Protein AF-A0A2D0I984-F1 (afdb_monomer)

pLDDT: mean 96.08, std 3.26, range [72.06, 98.62]

Secondary structure (DSSP, 8-state):
-EEEEEES-S-TTT--B--GGG-SEEEEEEEETTEEEEEEEESSGGG--SPPSEEEESSTTS--HHHHHTT-EEEE-SS--SHHHHHHHHHHT-SEEP--

Radius of gyration: 12.08 Å; Cα contacts (8 Å, |Δi|>4): 202; chains: 1; bounding box: 31×28×32 Å

Solvent-accessible surface area (backbone atoms only — not comparable to full-atom values): 5646 Å² total; per-residue (Å²): 89,32,37,34,36,26,14,61,42,81,48,79,86,78,26,36,58,33,48,74,94,62,38,55,17,34,34,40,40,33,37,54,100,91,38,81,77,48,76,49,71,33,75,46,76,85,75,60,82,70,86,52,54,28,40,51,32,55,49,75,83,58,92,52,62,70,43,53,77,69,70,27,43,54,33,28,33,82,80,48,36,39,57,66,47,44,52,50,30,54,76,71,64,68,47,36,74,65,70,132

Structure (mmCIF, N/CA/C/O backbone):
data_AF-A0A2D0I984-F1
#
_entry.id   AF-A0A2D0I984-F1
#
loop_
_atom_site.group_PDB
_atom_site.id
_atom_site.type_symbol
_atom_site.label_atom_id
_atom_site.label_alt_id
_atom_site.label_comp_id
_atom_site.label_asym_id
_atom_site.label_entity_id
_atom_site.label_seq_id
_atom_site.pdbx_PDB_ins_code
_atom_site.Cartn_x
_atom_site.Cartn_y
_atom_site.Cartn_z
_atom_site.occupancy
_atom_site.B_iso_or_equiv
_atom_site.auth_seq_id
_atom_site.auth_comp_id
_atom_site.auth_asym_id
_atom_site.auth_atom_id
_atom_site.pdbx_PDB_model_num
ATOM 1 N N . MET A 1 1 ? -12.304 -3.756 1.622 1.00 93.69 1 MET A N 1
ATOM 2 C CA . MET A 1 1 ? -11.270 -3.489 0.605 1.00 93.69 1 MET A CA 1
ATOM 3 C C . MET A 1 1 ? -9.934 -3.487 1.304 1.00 93.69 1 MET A C 1
ATOM 5 O O . MET A 1 1 ? -9.822 -2.833 2.331 1.00 93.69 1 MET A O 1
ATOM 9 N N . LEU A 1 2 ? -8.964 -4.222 0.781 1.00 97.75 2 LEU A N 1
ATOM 10 C CA . LEU A 1 2 ? -7.651 -4.410 1.378 1.00 97.75 2 LEU A CA 1
ATOM 11 C C . LEU A 1 2 ? -6.586 -3.710 0.529 1.00 97.7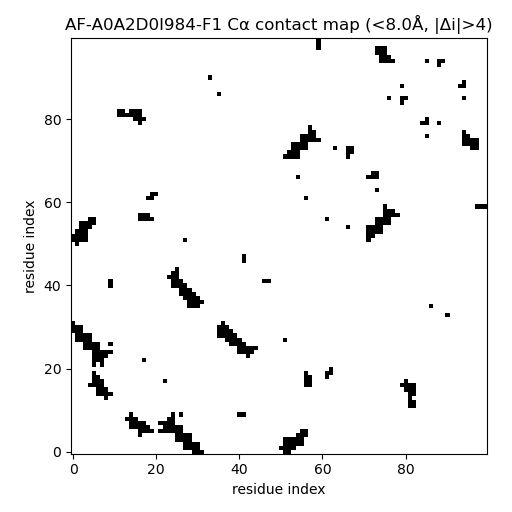5 2 LEU A C 1
ATOM 13 O O . LEU A 1 2 ? -6.312 -4.123 -0.600 1.00 97.75 2 LEU A O 1
ATOM 17 N N . LEU A 1 3 ? -6.007 -2.641 1.072 1.00 98.38 3 LEU A N 1
ATOM 18 C CA . LEU A 1 3 ? -4.901 -1.913 0.452 1.00 98.38 3 LEU A CA 1
ATOM 19 C C . LEU A 1 3 ? -3.566 -2.516 0.882 1.00 98.38 3 LEU A C 1
ATOM 21 O O . LEU A 1 3 ? -3.419 -2.924 2.030 1.00 98.38 3 LEU A O 1
ATOM 25 N N . LEU A 1 4 ? -2.587 -2.496 -0.016 1.00 98.62 4 LEU A N 1
ATOM 26 C CA . LEU A 1 4 ? -1.203 -2.877 0.233 1.00 98.62 4 LEU A CA 1
ATOM 27 C C . LEU A 1 4 ? -0.288 -1.658 0.086 1.00 98.62 4 LEU A C 1
ATOM 29 O O . LEU A 1 4 ? -0.289 -1.007 -0.961 1.00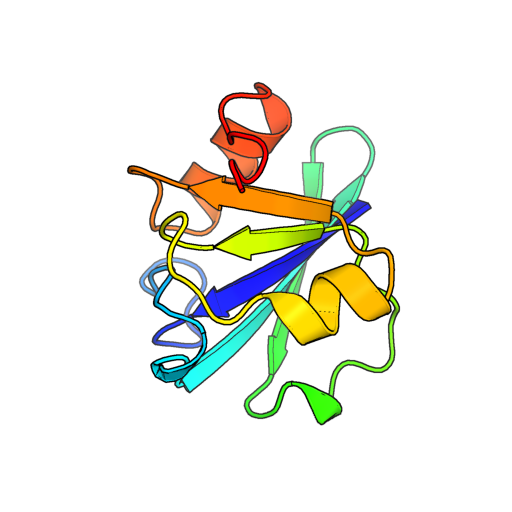 98.62 4 LEU A O 1
ATOM 33 N N . LEU A 1 5 ? 0.520 -1.387 1.109 1.00 98.56 5 LEU A N 1
ATOM 34 C CA . LEU A 1 5 ? 1.417 -0.235 1.170 1.00 98.56 5 LEU A CA 1
ATOM 35 C C . LEU A 1 5 ? 2.873 -0.687 1.393 1.00 98.56 5 LEU A C 1
ATOM 37 O O . LEU A 1 5 ? 3.144 -1.356 2.393 1.00 98.56 5 LEU A O 1
ATOM 41 N N . PRO A 1 6 ? 3.824 -0.336 0.513 1.00 98.31 6 PRO A N 1
ATOM 42 C CA . PRO A 1 6 ? 5.252 -0.388 0.823 1.00 98.31 6 PRO A CA 1
ATOM 43 C C . PRO A 1 6 ? 5.631 0.732 1.807 1.00 98.31 6 PRO A C 1
ATOM 45 O O . PRO A 1 6 ? 5.510 1.910 1.480 1.00 98.31 6 PRO A O 1
ATOM 48 N N . MET A 1 7 ? 6.117 0.376 2.996 1.00 98.50 7 MET A N 1
ATOM 49 C CA . MET A 1 7 ? 6.399 1.313 4.093 1.00 98.50 7 MET A CA 1
ATOM 50 C C . MET A 1 7 ? 7.884 1.320 4.476 1.00 98.50 7 MET A C 1
ATOM 52 O O . MET A 1 7 ? 8.594 0.317 4.329 1.00 98.50 7 MET A O 1
ATOM 56 N N . ASP A 1 8 ? 8.367 2.447 4.994 1.00 98.25 8 ASP A N 1
ATOM 57 C CA . ASP A 1 8 ? 9.723 2.564 5.544 1.00 98.25 8 ASP A CA 1
ATOM 58 C C . ASP A 1 8 ? 9.857 2.063 6.999 1.00 98.25 8 ASP A C 1
ATOM 60 O O . ASP A 1 8 ? 10.978 1.807 7.450 1.00 98.25 8 ASP A O 1
ATOM 64 N N . GLY A 1 9 ? 8.732 1.831 7.686 1.00 98.06 9 GLY A N 1
ATOM 65 C CA . GLY A 1 9 ? 8.627 1.363 9.071 1.00 98.06 9 GLY A CA 1
ATOM 66 C C . GLY A 1 9 ? 7.303 0.641 9.376 1.00 98.06 9 GLY A C 1
ATOM 67 O O . GLY A 1 9 ? 6.475 0.435 8.487 1.00 98.06 9 GLY A O 1
ATOM 68 N N . ASP A 1 10 ? 7.120 0.241 10.639 1.00 97.69 10 ASP A N 1
ATOM 69 C CA . ASP A 1 10 ? 5.937 -0.459 11.169 1.00 97.69 10 ASP A CA 1
ATOM 70 C C . ASP A 1 10 ? 5.138 0.345 12.214 1.00 97.69 10 ASP A C 1
ATOM 72 O O . ASP A 1 10 ? 4.204 -0.164 12.835 1.00 97.69 10 ASP A O 1
ATOM 76 N N . ASP A 1 11 ? 5.479 1.618 12.402 1.00 96.38 11 ASP A N 1
ATOM 77 C CA . ASP A 1 11 ? 4.717 2.538 13.241 1.00 96.38 11 ASP A CA 1
ATOM 78 C C . ASP A 1 11 ? 3.585 3.179 12.427 1.00 96.38 11 ASP A C 1
ATOM 80 O O . ASP A 1 11 ? 3.832 3.839 11.418 1.00 96.38 11 ASP A O 1
ATOM 84 N N . THR A 1 12 ? 2.339 3.004 12.864 1.00 93.94 12 THR A N 1
ATOM 85 C CA . THR A 1 12 ? 1.155 3.524 12.159 1.00 93.94 12 THR A CA 1
ATOM 86 C C . THR A 1 12 ? 1.107 5.052 12.068 1.00 93.94 12 THR A C 1
ATOM 88 O O . THR A 1 12 ? 0.508 5.573 11.133 1.00 93.94 12 THR A O 1
ATOM 91 N N . GLN A 1 13 ? 1.702 5.770 13.023 1.00 91.88 13 GLN A N 1
ATOM 92 C CA . GLN A 1 13 ? 1.658 7.235 13.086 1.00 91.88 13 GLN A CA 1
ATOM 93 C C . GLN A 1 13 ? 2.851 7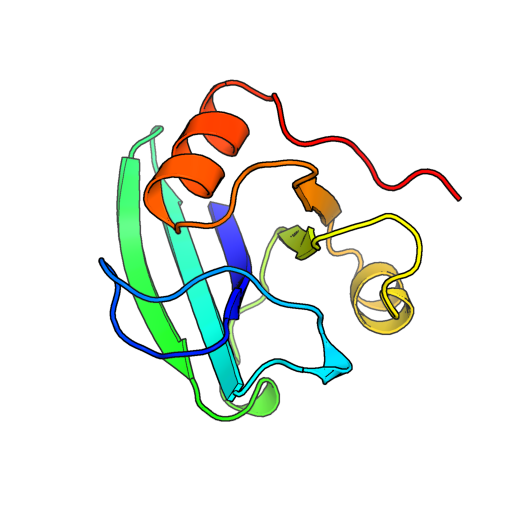.886 12.385 1.00 91.88 13 GLN A C 1
ATOM 95 O O . GLN A 1 13 ? 2.703 8.961 11.810 1.00 91.88 13 GLN A O 1
ATOM 100 N N . GLU A 1 14 ? 4.022 7.251 12.442 1.00 93.38 14 GLU A N 1
ATOM 101 C CA . GLU A 1 14 ? 5.276 7.868 11.992 1.00 93.38 14 GLU A CA 1
ATOM 102 C C . GLU A 1 14 ? 5.800 7.311 10.660 1.00 93.38 14 GLU A C 1
ATOM 104 O O . GLU A 1 14 ? 6.581 7.989 9.995 1.00 93.38 14 GLU A O 1
ATOM 109 N N . SER A 1 15 ? 5.407 6.096 10.259 1.00 97.12 15 SER A N 1
ATOM 110 C CA . SER A 1 15 ? 5.946 5.484 9.035 1.00 97.12 15 SER A CA 1
ATOM 111 C C . SER A 1 15 ? 5.333 6.093 7.778 1.00 97.12 15 SER A C 1
ATOM 113 O O . SER A 1 15 ? 4.129 6.358 7.705 1.00 97.12 15 SER A O 1
ATOM 115 N N . GLU A 1 16 ? 6.159 6.242 6.750 1.00 98.38 16 GLU A N 1
ATOM 116 C CA . GLU A 1 16 ? 5.781 6.806 5.461 1.00 98.38 16 GLU A CA 1
ATOM 117 C C . GLU A 1 16 ? 5.777 5.735 4.358 1.00 98.38 16 GLU A C 1
ATOM 119 O O . GLU A 1 16 ? 6.554 4.774 4.348 1.00 98.38 16 GLU A O 1
ATOM 124 N N . LEU A 1 17 ? 4.905 5.944 3.375 1.00 98.44 17 LEU A N 1
ATOM 125 C CA . LEU A 1 17 ? 4.917 5.247 2.099 1.00 98.44 17 LEU A CA 1
ATOM 126 C C . LEU A 1 17 ? 6.249 5.485 1.392 1.00 98.44 17 LEU A C 1
ATOM 128 O O . LEU A 1 17 ? 6.698 6.620 1.215 1.00 98.44 17 LEU A O 1
ATOM 132 N N . THR A 1 18 ? 6.848 4.403 0.920 1.00 98.19 18 THR A N 1
ATOM 133 C CA . THR A 1 18 ? 8.119 4.419 0.200 1.00 98.19 18 THR A CA 1
ATOM 134 C C . THR A 1 18 ? 8.013 3.641 -1.108 1.00 98.19 18 THR A C 1
ATOM 136 O O . THR A 1 18 ? 6.974 3.080 -1.446 1.00 98.19 18 THR A O 1
ATOM 139 N N . GLY A 1 19 ? 9.079 3.640 -1.904 1.00 97.81 19 GLY A N 1
ATOM 140 C CA . GLY A 1 19 ? 9.122 2.848 -3.133 1.00 97.81 19 GLY A CA 1
ATOM 141 C C . GLY A 1 19 ? 9.165 1.347 -2.846 1.00 97.81 19 GLY A C 1
ATOM 142 O O . GLY A 1 19 ? 9.706 0.918 -1.829 1.00 97.81 19 GLY A O 1
ATOM 143 N N . ILE A 1 20 ? 8.671 0.529 -3.775 1.00 97.56 20 ILE A N 1
ATOM 144 C CA . ILE A 1 20 ? 8.553 -0.933 -3.619 1.00 97.56 20 ILE A CA 1
ATOM 145 C C . ILE A 1 20 ? 9.906 -1.581 -3.304 1.00 97.56 20 ILE A C 1
ATOM 147 O O . ILE A 1 20 ? 10.002 -2.467 -2.460 1.00 97.56 20 ILE A O 1
ATOM 151 N N . LEU A 1 21 ? 10.970 -1.120 -3.967 1.00 96.94 21 LEU A N 1
ATOM 152 C CA . LEU A 1 21 ? 12.329 -1.640 -3.768 1.00 96.94 21 LEU A CA 1
ATOM 153 C C . LEU A 1 21 ? 13.007 -1.110 -2.497 1.00 96.94 21 LEU A C 1
ATOM 155 O O . LEU A 1 21 ? 14.054 -1.626 -2.111 1.00 96.94 21 LEU A O 1
ATOM 159 N N . SER A 1 22 ? 12.434 -0.079 -1.881 1.00 97.44 22 SER A N 1
ATOM 160 C CA . SER A 1 22 ? 12.935 0.569 -0.666 1.00 97.44 22 SER A CA 1
ATOM 161 C C . SER A 1 22 ? 12.126 0.191 0.575 1.00 97.44 22 SER A C 1
ATOM 163 O O . SER A 1 22 ? 12.446 0.664 1.663 1.00 97.44 22 SER A O 1
ATOM 165 N N . ALA A 1 23 ? 11.076 -0.619 0.418 1.00 98.00 23 ALA A N 1
ATOM 166 C CA . ALA A 1 23 ? 10.196 -1.026 1.500 1.00 98.00 23 ALA A CA 1
ATOM 167 C C . ALA A 1 23 ? 10.958 -1.847 2.549 1.00 98.00 23 ALA A C 1
ATOM 169 O O . ALA A 1 23 ? 11.537 -2.890 2.237 1.00 98.00 23 ALA A O 1
ATOM 170 N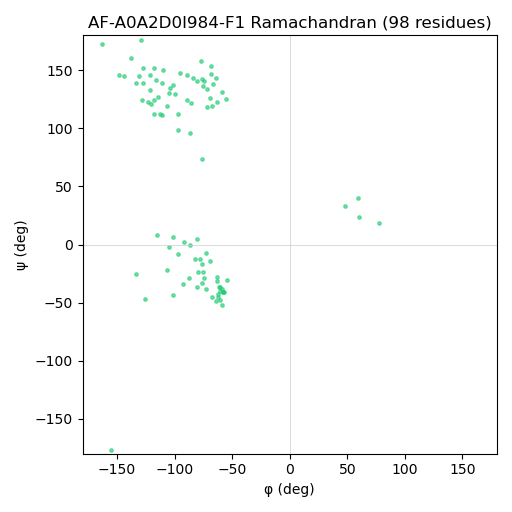 N . SER A 1 24 ? 10.923 -1.380 3.796 1.00 97.88 24 SER A N 1
ATOM 171 C CA . SER A 1 24 ? 11.388 -2.140 4.964 1.00 97.88 24 SER A CA 1
ATOM 172 C C . SER A 1 24 ? 10.269 -3.010 5.533 1.00 97.88 24 SER A C 1
ATOM 174 O O . SER A 1 24 ? 10.535 -4.063 6.108 1.00 97.88 24 SER A O 1
ATOM 176 N N . TYR A 1 25 ? 9.025 -2.558 5.359 1.00 98.50 25 TYR A N 1
ATOM 177 C CA . TYR A 1 25 ? 7.808 -3.234 5.783 1.00 98.50 25 TYR A CA 1
ATOM 178 C C . TYR A 1 25 ? 6.735 -3.128 4.702 1.00 98.50 25 TYR A C 1
ATOM 180 O O . TYR A 1 25 ? 6.764 -2.259 3.830 1.00 98.50 25 TYR A O 1
ATOM 188 N N . TRP A 1 26 ? 5.757 -4.016 4.791 1.00 98.44 26 TRP A N 1
ATOM 189 C CA . TRP A 1 26 ? 4.535 -3.993 4.009 1.00 98.44 26 TRP A CA 1
ATOM 190 C C . TRP A 1 26 ? 3.366 -3.848 4.963 1.00 98.44 26 TRP A C 1
ATOM 192 O O . TRP A 1 26 ? 3.226 -4.664 5.872 1.00 98.44 26 TRP A O 1
ATOM 202 N N . ALA A 1 27 ? 2.531 -2.836 4.761 1.00 98.44 27 ALA A N 1
ATOM 203 C CA . ALA A 1 27 ? 1.300 -2.686 5.516 1.00 98.44 27 ALA A CA 1
ATOM 204 C C . ALA A 1 27 ? 0.106 -3.157 4.686 1.00 98.44 27 ALA A C 1
ATOM 206 O O . ALA A 1 27 ? 0.002 -2.838 3.499 1.00 98.44 27 ALA A O 1
ATOM 207 N N . THR A 1 28 ? -0.811 -3.886 5.314 1.00 98.50 28 THR A N 1
ATOM 208 C CA . THR A 1 28 ? -2.153 -4.103 4.771 1.00 98.50 28 THR A CA 1
ATOM 209 C C . THR A 1 28 ? -3.147 -3.251 5.540 1.00 98.50 28 THR A C 1
ATOM 211 O O . THR A 1 28 ? -3.159 -3.313 6.768 1.00 98.50 28 THR A O 1
ATOM 214 N N . VAL A 1 29 ? -3.989 -2.499 4.835 1.00 98.31 29 VAL A N 1
ATOM 215 C CA . VAL A 1 29 ? -5.022 -1.645 5.437 1.00 98.31 29 VAL A CA 1
ATOM 216 C C . VAL A 1 29 ? -6.390 -2.122 4.977 1.00 98.31 29 VAL A C 1
ATOM 218 O O . VAL A 1 29 ? -6.730 -2.013 3.796 1.00 98.31 29 VAL A O 1
ATOM 221 N N . GLU A 1 30 ? -7.173 -2.662 5.904 1.00 98.19 30 GLU A N 1
ATOM 222 C CA . GLU A 1 30 ? -8.533 -3.110 5.640 1.00 98.19 30 GLU A CA 1
ATOM 223 C C . GLU A 1 30 ? -9.525 -1.970 5.862 1.00 98.19 30 GLU A C 1
ATOM 225 O O . GLU A 1 30 ? -9.583 -1.364 6.932 1.00 98.19 30 GLU A O 1
ATOM 230 N N . ILE A 1 31 ? -10.323 -1.684 4.836 1.00 97.38 31 ILE A N 1
ATOM 231 C CA . ILE A 1 31 ? -11.341 -0.639 4.834 1.00 97.38 31 ILE A CA 1
ATOM 232 C C . ILE A 1 31 ? -12.710 -1.264 4.561 1.00 97.38 31 ILE A C 1
ATOM 234 O O . ILE A 1 31 ? -12.946 -1.818 3.480 1.00 97.38 31 ILE A O 1
ATOM 238 N N . GLU A 1 32 ? -13.644 -1.096 5.493 1.00 96.12 32 GLU A N 1
ATOM 239 C CA . GLU A 1 32 ? -15.047 -1.498 5.357 1.00 96.12 32 GLU A CA 1
ATOM 240 C C . GLU A 1 32 ? -15.973 -0.322 5.667 1.00 96.12 32 GLU A C 1
ATOM 242 O O . GLU A 1 32 ? -15.715 0.472 6.567 1.00 96.12 32 GLU A O 1
ATOM 247 N N . GLU A 1 33 ? -17.045 -0.172 4.883 1.00 93.62 33 GLU A N 1
ATOM 248 C CA . GLU A 1 33 ? -18.035 0.910 5.043 1.00 93.62 33 GLU A CA 1
ATOM 249 C C . GLU A 1 33 ? -17.414 2.321 5.196 1.00 93.62 33 GLU A C 1
ATOM 251 O O . GLU A 1 33 ? -17.940 3.192 5.890 1.00 93.62 33 GLU A O 1
ATOM 256 N N . GLY A 1 34 ? -16.279 2.550 4.523 1.00 90.44 34 GLY A N 1
ATOM 257 C CA . GLY A 1 34 ? -15.548 3.819 4.546 1.00 90.44 34 GLY A CA 1
ATOM 258 C C . GLY A 1 34 ? -14.710 4.063 5.806 1.00 90.44 34 GLY A C 1
ATOM 259 O O . GLY A 1 34 ? -14.385 5.212 6.092 1.00 90.44 34 GLY A O 1
ATOM 260 N N . ARG A 1 35 ? -14.387 3.022 6.581 1.00 94.00 35 ARG A N 1
ATOM 261 C CA . ARG A 1 35 ? -13.591 3.107 7.814 1.00 94.00 35 ARG A CA 1
ATOM 262 C C . ARG A 1 35 ? -12.478 2.072 7.817 1.00 94.00 35 ARG A C 1
ATOM 264 O O . ARG A 1 35 ? -12.684 0.962 7.338 1.00 94.00 35 ARG A O 1
ATOM 271 N N . VAL A 1 36 ? -11.335 2.426 8.400 1.00 96.69 36 VAL A N 1
ATOM 272 C CA . VAL A 1 36 ? -10.254 1.469 8.666 1.00 96.69 36 VAL A CA 1
ATOM 273 C C . VAL A 1 36 ? -10.702 0.510 9.764 1.00 96.69 36 VAL A C 1
ATOM 275 O O . VAL A 1 36 ? -11.137 0.950 10.830 1.00 96.69 36 VAL A O 1
ATOM 278 N N . ILE A 1 37 ? -10.615 -0.785 9.485 1.00 97.62 37 ILE A N 1
ATOM 279 C CA . ILE A 1 37 ? -10.964 -1.864 10.412 1.00 97.62 37 ILE A CA 1
ATOM 280 C C . ILE A 1 37 ? -9.705 -2.461 11.028 1.00 97.62 37 ILE A C 1
ATOM 282 O O . ILE A 1 37 ? -9.653 -2.659 12.241 1.00 97.62 37 ILE A O 1
ATOM 286 N N . GLU A 1 38 ? -8.679 -2.691 10.210 1.00 97.31 38 GLU A N 1
ATOM 287 C CA . GLU A 1 38 ? -7.431 -3.301 10.649 1.00 97.31 38 GLU A CA 1
ATOM 288 C C . GLU A 1 38 ? -6.240 -2.768 9.846 1.00 97.31 38 GLU A C 1
ATOM 290 O O . GLU A 1 38 ? -6.348 -2.471 8.652 1.00 97.31 38 GLU A O 1
ATOM 295 N N . ILE A 1 39 ? -5.097 -2.647 10.523 1.00 97.88 39 ILE A N 1
ATOM 296 C CA . ILE A 1 39 ? -3.795 -2.380 9.916 1.00 97.88 39 ILE A CA 1
ATOM 297 C C . ILE A 1 39 ? -2.832 -3.436 10.449 1.00 97.88 39 ILE A C 1
ATOM 299 O O . ILE A 1 39 ? -2.655 -3.553 11.660 1.00 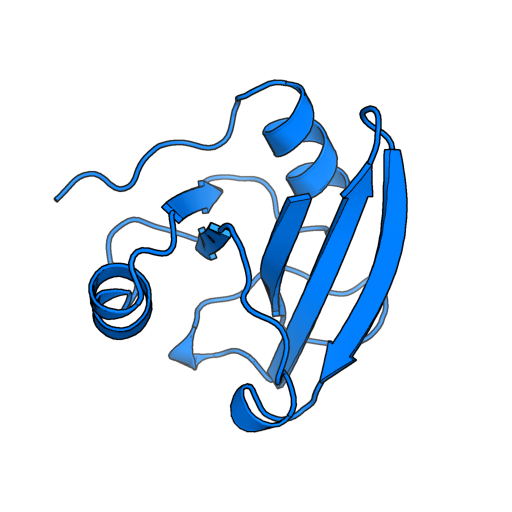97.88 39 ILE A O 1
ATOM 303 N N . ASN A 1 40 ? -2.193 -4.172 9.544 1.00 98.06 40 ASN A N 1
ATOM 304 C CA . ASN A 1 40 ? -1.154 -5.142 9.879 1.00 98.06 40 ASN A CA 1
ATOM 305 C C . ASN A 1 40 ? 0.141 -4.781 9.157 1.00 98.06 40 ASN A C 1
ATOM 307 O O . ASN A 1 40 ? 0.096 -4.321 8.017 1.00 98.06 40 ASN A O 1
ATOM 311 N N . PHE A 1 41 ? 1.279 -5.037 9.801 1.00 98.38 41 PHE A N 1
ATOM 312 C CA . PHE A 1 41 ? 2.608 -4.844 9.227 1.00 98.38 41 PHE A CA 1
ATOM 313 C C . PHE A 1 41 ? 3.341 -6.175 9.105 1.00 98.38 41 PHE A C 1
ATOM 315 O O . PHE A 1 41 ? 3.275 -7.026 9.993 1.00 98.38 41 PHE A O 1
ATOM 322 N N . TYR A 1 42 ? 4.072 -6.320 8.008 1.00 98.31 42 TYR A N 1
ATOM 323 C CA . TYR A 1 42 ? 4.806 -7.522 7.640 1.00 98.31 42 TYR A CA 1
ATOM 324 C C . TYR A 1 42 ? 6.211 -7.134 7.203 1.00 98.31 42 TYR A C 1
ATOM 326 O O . TYR A 1 42 ? 6.387 -6.149 6.485 1.00 98.31 42 TYR A O 1
ATOM 334 N N . GLN A 1 43 ? 7.221 -7.904 7.600 1.00 97.12 43 GLN A N 1
ATOM 335 C CA . GLN A 1 43 ? 8.590 -7.655 7.136 1.00 97.12 43 GLN A CA 1
ATOM 336 C C . GLN A 1 43 ? 8.767 -8.140 5.699 1.00 97.12 43 GLN A C 1
ATOM 338 O O . GLN A 1 43 ? 9.512 -7.546 4.922 1.00 97.12 43 GLN A O 1
ATOM 343 N N . CYS A 1 44 ? 8.070 -9.215 5.326 1.00 95.06 44 CYS A N 1
ATOM 344 C CA . CYS A 1 44 ? 8.166 -9.800 3.997 1.00 95.06 44 CYS A CA 1
ATOM 345 C C . CYS A 1 44 ? 6.801 -9.816 3.306 1.00 95.06 44 CYS A C 1
ATOM 347 O O . CYS A 1 44 ? 5.824 -10.329 3.843 1.00 95.06 44 CYS A O 1
ATOM 349 N N . ARG A 1 45 ? 6.749 -9.374 2.043 1.00 92.62 45 ARG A N 1
ATOM 350 C CA . ARG A 1 45 ? 5.526 -9.421 1.218 1.00 92.62 45 ARG A CA 1
ATOM 351 C C . ARG A 1 45 ? 4.908 -10.823 1.125 1.00 92.62 45 ARG A C 1
ATOM 353 O O . ARG A 1 45 ? 3.692 -10.945 0.993 1.00 92.62 45 ARG A O 1
ATOM 360 N N . SER A 1 46 ? 5.736 -11.866 1.194 1.00 92.94 46 SER A N 1
ATOM 361 C CA . SER A 1 46 ? 5.317 -13.272 1.158 1.00 92.94 46 SER A CA 1
ATOM 362 C C . SER A 1 46 ? 4.555 -13.739 2.402 1.00 92.94 46 SER A C 1
ATOM 364 O O . SER A 1 46 ? 3.974 -14.815 2.362 1.00 92.94 46 SER A O 1
ATOM 366 N N . GLU A 1 47 ? 4.577 -12.978 3.501 1.00 96.62 47 GLU A N 1
ATOM 367 C CA . GLU A 1 47 ? 3.807 -13.275 4.722 1.00 96.62 47 GLU A CA 1
ATOM 368 C C . GLU A 1 47 ? 2.321 -12.923 4.561 1.00 96.62 47 GLU A C 1
ATOM 370 O O . GLU A 1 47 ? 1.478 -13.389 5.324 1.00 96.62 47 GLU A O 1
ATOM 375 N N . ILE A 1 48 ? 1.991 -12.113 3.552 1.00 95.75 48 ILE A N 1
ATOM 376 C CA . ILE A 1 48 ? 0.625 -11.700 3.249 1.00 95.75 48 ILE A CA 1
ATOM 377 C C . ILE A 1 48 ? -0.006 -12.754 2.334 1.00 95.75 48 ILE A C 1
ATOM 379 O O . ILE A 1 48 ? 0.175 -12.733 1.114 1.00 95.75 48 ILE A O 1
ATOM 383 N N . GLU A 1 49 ? -0.746 -13.680 2.943 1.00 91.00 49 GLU A N 1
ATOM 384 C CA . GLU A 1 49 ? -1.484 -14.742 2.241 1.00 91.00 49 GLU A CA 1
ATOM 385 C C . GLU A 1 49 ? -2.815 -14.249 1.646 1.00 91.00 49 GLU A C 1
ATOM 387 O O . GLU A 1 49 ? -3.335 -14.833 0.692 1.00 91.00 49 GLU A O 1
ATOM 392 N N . THR A 1 50 ? -3.369 -13.165 2.193 1.00 90.88 50 THR A N 1
ATOM 393 C CA . THR A 1 50 ? -4.635 -12.581 1.741 1.00 90.88 50 THR A CA 1
ATOM 394 C C . THR A 1 50 ? -4.452 -11.825 0.426 1.00 90.88 50 THR A C 1
ATOM 396 O O . THR A 1 50 ? -3.510 -11.048 0.254 1.00 90.88 50 THR A O 1
ATOM 399 N N . LEU A 1 51 ? -5.388 -12.014 -0.507 1.00 92.12 51 LEU A N 1
ATOM 400 C CA . LEU A 1 51 ? -5.423 -11.245 -1.749 1.00 92.12 51 LEU A CA 1
ATOM 401 C C . LEU A 1 51 ? -5.752 -9.780 -1.439 1.00 92.12 51 LEU A C 1
ATOM 403 O O . LEU A 1 51 ? -6.808 -9.483 -0.886 1.00 92.12 51 LEU A O 1
ATOM 407 N N . CYS A 1 52 ? -4.836 -8.881 -1.791 1.00 97.19 52 CYS A N 1
ATOM 408 C CA . CYS A 1 52 ? -5.047 -7.440 -1.691 1.00 97.19 52 CYS A CA 1
ATOM 409 C C . CYS A 1 52 ? -5.779 -6.937 -2.940 1.00 97.19 52 CYS A C 1
ATOM 411 O O . CYS A 1 52 ? -5.515 -7.410 -4.045 1.00 97.19 52 CYS A O 1
ATOM 413 N N . ASP A 1 53 ? -6.670 -5.963 -2.766 1.00 97.31 53 ASP A N 1
ATOM 414 C CA . ASP A 1 53 ? -7.456 -5.384 -3.860 1.00 97.31 53 ASP A CA 1
ATOM 415 C C . ASP A 1 53 ? -6.645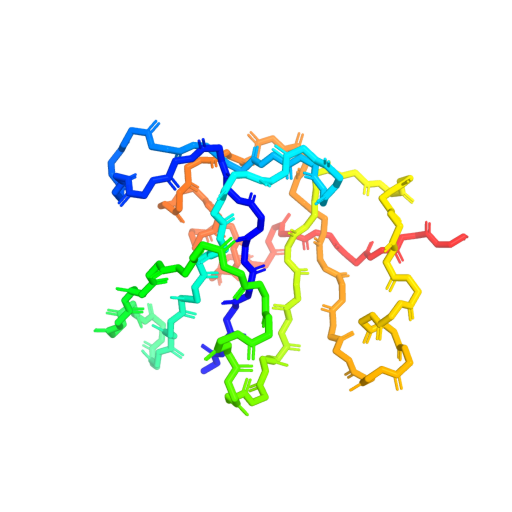 -4.342 -4.646 1.00 97.31 53 ASP A C 1
ATOM 417 O O . ASP A 1 53 ? -6.770 -4.231 -5.869 1.00 97.31 53 ASP A O 1
ATOM 421 N N . ALA A 1 54 ? -5.804 -3.575 -3.944 1.00 98.00 54 ALA A N 1
ATOM 422 C CA . ALA A 1 54 ? -4.980 -2.528 -4.534 1.00 98.00 54 ALA A CA 1
ATOM 423 C C . ALA A 1 54 ? -3.605 -2.431 -3.868 1.00 98.00 54 ALA A C 1
ATOM 425 O O . ALA A 1 54 ? -3.494 -2.573 -2.652 1.00 98.00 54 ALA A O 1
ATOM 426 N N . VAL A 1 55 ? -2.577 -2.108 -4.652 1.00 98.38 55 VAL A N 1
ATOM 427 C CA . VAL A 1 55 ? -1.281 -1.631 -4.160 1.00 98.38 55 VAL A CA 1
ATOM 428 C C . VAL A 1 55 ? -1.183 -0.125 -4.380 1.00 98.38 55 VAL A C 1
ATOM 430 O O . VAL A 1 55 ? -1.536 0.377 -5.451 1.00 98.38 55 VAL A O 1
ATOM 433 N N . ILE A 1 56 ? -0.715 0.598 -3.363 1.00 98.50 56 ILE A N 1
ATOM 434 C CA . ILE A 1 56 ? -0.475 2.039 -3.448 1.00 98.50 56 ILE A CA 1
ATOM 435 C C . ILE A 1 56 ? 1.013 2.274 -3.675 1.00 98.50 56 ILE A C 1
ATOM 437 O O . ILE A 1 56 ? 1.852 1.730 -2.961 1.00 98.50 56 ILE A O 1
ATOM 441 N N . VAL A 1 57 ? 1.348 3.073 -4.681 1.00 98.31 57 VAL A N 1
ATOM 442 C CA . VAL A 1 57 ? 2.729 3.316 -5.103 1.00 98.31 57 VAL A CA 1
ATOM 443 C C . VAL A 1 57 ? 3.027 4.808 -5.161 1.00 98.31 57 VAL A C 1
ATOM 445 O O . VAL A 1 57 ? 2.138 5.621 -5.397 1.00 98.31 57 VAL A O 1
ATOM 448 N N . THR A 1 58 ? 4.286 5.190 -4.959 1.00 97.62 58 THR A N 1
ATOM 449 C CA . THR A 1 58 ? 4.659 6.612 -4.844 1.00 97.62 58 THR A CA 1
ATOM 450 C C . THR A 1 58 ? 4.670 7.350 -6.188 1.00 97.62 58 THR A C 1
ATOM 452 O O . THR A 1 58 ? 4.580 8.577 -6.242 1.00 97.62 58 THR A O 1
ATOM 455 N N . ASN A 1 59 ? 4.833 6.632 -7.305 1.00 96.00 59 ASN A N 1
ATOM 456 C CA . ASN A 1 59 ? 4.937 7.222 -8.639 1.00 96.00 59 ASN A CA 1
ATOM 457 C C . ASN A 1 59 ? 4.707 6.182 -9.759 1.00 96.00 59 ASN A C 1
ATOM 459 O O . ASN A 1 59 ? 4.644 4.982 -9.510 1.00 96.00 59 ASN A O 1
ATOM 463 N N . ASN A 1 60 ? 4.627 6.649 -11.012 1.00 96.25 60 ASN A N 1
ATOM 464 C CA . ASN A 1 60 ? 4.374 5.806 -12.194 1.00 96.25 60 ASN A CA 1
ATOM 465 C C . ASN A 1 60 ? 5.561 4.920 -12.634 1.00 96.25 60 ASN A C 1
ATOM 467 O O . ASN A 1 60 ? 5.408 4.123 -13.553 1.00 96.25 60 ASN A O 1
ATOM 471 N N . TYR A 1 61 ? 6.746 5.064 -12.037 1.00 95.56 61 TYR A N 1
ATOM 472 C CA . TYR A 1 61 ? 7.963 4.330 -12.418 1.00 95.56 61 TYR A CA 1
ATOM 473 C C . TYR A 1 61 ? 8.280 3.158 -11.478 1.00 95.56 61 TYR A C 1
ATOM 475 O O . TYR A 1 61 ? 9.343 2.544 -11.585 1.00 95.56 61 TYR A O 1
ATOM 483 N N . GLU A 1 62 ? 7.379 2.857 -10.547 1.00 97.06 62 GLU A N 1
ATOM 484 C CA . GLU A 1 62 ? 7.517 1.754 -9.602 1.00 97.06 62 GLU A CA 1
ATOM 485 C C . GLU A 1 62 ? 7.426 0.389 -10.320 1.00 97.06 62 GLU A C 1
ATOM 487 O O . GLU A 1 62 ? 6.711 0.253 -11.319 1.00 97.06 62 GLU A O 1
ATOM 492 N N . PRO A 1 63 ? 8.145 -0.650 -9.851 1.00 96.81 63 PRO A N 1
ATOM 493 C CA . PRO A 1 63 ? 8.168 -1.968 -10.485 1.00 96.81 63 PRO A CA 1
ATOM 494 C C . PRO A 1 63 ? 6.888 -2.761 -10.181 1.00 96.81 63 PRO A C 1
ATOM 496 O O . PRO A 1 63 ? 6.882 -3.717 -9.411 1.00 96.81 63 PRO A O 1
ATOM 499 N N . VAL A 1 64 ? 5.786 -2.360 -10.810 1.00 97.00 64 VAL A N 1
ATOM 500 C CA . VAL A 1 64 ? 4.432 -2.816 -10.459 1.00 97.00 64 VAL A CA 1
ATOM 501 C C . VAL A 1 64 ? 3.935 -4.044 -11.223 1.00 97.00 64 VAL A C 1
ATOM 503 O O . VAL A 1 64 ? 2.800 -4.475 -11.031 1.00 97.00 64 VAL A O 1
ATOM 506 N N . MET A 1 65 ? 4.766 -4.619 -12.096 1.00 96.06 65 MET A N 1
ATOM 507 C CA . MET A 1 65 ? 4.333 -5.667 -13.027 1.00 96.06 65 MET A CA 1
ATOM 508 C C . MET A 1 65 ? 3.756 -6.899 -12.314 1.00 96.06 65 MET A C 1
ATOM 510 O O . MET A 1 65 ? 2.741 -7.430 -12.749 1.00 96.06 65 MET A O 1
ATOM 514 N N . GLU A 1 66 ? 4.339 -7.295 -11.177 1.00 93.88 66 GLU A N 1
ATOM 515 C CA . GLU A 1 66 ? 3.837 -8.412 -10.364 1.00 93.88 66 GLU A CA 1
ATOM 516 C C . GLU A 1 66 ? 2.384 -8.197 -9.905 1.00 93.88 66 GLU A C 1
ATOM 518 O O . GLU A 1 66 ? 1.578 -9.126 -9.936 1.00 93.88 66 GLU A O 1
ATOM 523 N N . PHE A 1 67 ? 2.028 -6.974 -9.510 1.00 95.56 67 PHE A N 1
ATOM 524 C CA . PHE A 1 67 ? 0.683 -6.649 -9.027 1.00 95.56 67 PHE A CA 1
ATOM 525 C C . PHE A 1 67 ? -0.325 -6.621 -10.178 1.00 95.56 67 PHE A C 1
ATOM 527 O O . PHE A 1 67 ? -1.435 -7.132 -10.037 1.00 95.56 67 PHE A O 1
ATOM 534 N N . LEU A 1 68 ? 0.085 -6.103 -11.342 1.00 95.44 68 LEU A N 1
ATOM 535 C CA . LEU A 1 68 ? -0.729 -6.144 -12.558 1.00 95.44 68 LEU A CA 1
ATOM 536 C C . LEU A 1 68 ? -1.006 -7.588 -13.004 1.00 95.44 68 LEU A C 1
ATOM 538 O O . LEU A 1 68 ? -2.147 -7.916 -13.332 1.00 95.44 68 LEU A O 1
ATOM 542 N N . ASP A 1 69 ? 0.002 -8.464 -12.960 1.00 95.12 69 ASP A N 1
ATOM 543 C CA . ASP A 1 69 ? -0.143 -9.890 -13.284 1.00 95.12 69 ASP A CA 1
ATOM 544 C C . ASP A 1 69 ? -1.104 -10.608 -12.317 1.00 95.12 69 ASP A C 1
ATOM 546 O O . ASP A 1 69 ? -1.833 -11.520 -12.716 1.00 95.12 69 ASP A O 1
ATOM 550 N N . GLN A 1 70 ? -1.160 -10.161 -11.057 1.00 92.88 70 GLN A N 1
ATOM 551 C CA . GLN A 1 70 ? -2.104 -10.628 -10.033 1.00 92.88 70 GLN A CA 1
ATOM 552 C C . GLN A 1 70 ? -3.499 -9.983 -10.136 1.00 92.88 70 GLN A C 1
ATOM 554 O O . GLN A 1 70 ? -4.352 -10.255 -9.294 1.00 92.88 70 GLN A O 1
ATOM 559 N N . GLN A 1 71 ? -3.757 -9.160 -11.161 1.00 93.62 71 GLN A N 1
ATOM 560 C CA . GLN A 1 71 ? -5.006 -8.402 -11.349 1.00 93.62 71 GLN A CA 1
ATOM 561 C C . GLN A 1 71 ? -5.327 -7.429 -10.205 1.00 93.62 71 GLN A C 1
ATOM 563 O O . GLN A 1 71 ? -6.483 -7.054 -10.004 1.00 93.62 71 GLN A O 1
ATOM 568 N N . MET A 1 72 ? -4.306 -7.002 -9.469 1.00 96.06 72 MET A N 1
ATOM 569 C CA . MET A 1 72 ? -4.429 -6.015 -8.408 1.00 96.06 72 MET A CA 1
ATOM 570 C C . MET A 1 72 ? -4.469 -4.610 -9.006 1.00 96.06 72 MET A C 1
ATOM 572 O O . MET A 1 72 ? -3.739 -4.300 -9.952 1.00 96.06 72 MET A O 1
ATOM 576 N N . MET A 1 73 ? -5.310 -3.740 -8.449 1.00 97.00 73 MET A N 1
ATOM 577 C CA . MET A 1 73 ? -5.333 -2.334 -8.841 1.00 97.00 73 MET A CA 1
ATOM 578 C C . MET A 1 73 ? -4.024 -1.659 -8.418 1.00 97.00 73 MET A C 1
ATOM 580 O O . MET A 1 73 ? -3.532 -1.886 -7.315 1.00 97.00 73 MET A O 1
ATOM 584 N N . VAL A 1 74 ? -3.463 -0.813 -9.280 1.00 98.06 74 VAL A N 1
ATOM 585 C CA . VAL A 1 74 ? -2.268 -0.024 -8.960 1.00 98.06 74 VAL A CA 1
ATOM 586 C C . VAL A 1 74 ? -2.671 1.439 -8.899 1.00 98.06 74 VAL A C 1
ATOM 588 O O . VAL A 1 74 ? -3.022 2.031 -9.922 1.00 98.06 74 VAL A O 1
ATOM 591 N N . LEU A 1 75 ? -2.622 2.003 -7.695 1.00 98.31 75 LEU A N 1
ATOM 592 C CA . LEU A 1 75 ? -2.982 3.389 -7.422 1.00 98.31 75 LEU A CA 1
ATOM 593 C C . LEU A 1 75 ? -1.740 4.194 -7.047 1.00 98.31 75 LEU A C 1
ATOM 595 O O . LEU A 1 75 ? -0.884 3.728 -6.300 1.00 98.31 75 LEU A O 1
ATOM 599 N N . VAL A 1 76 ? -1.648 5.420 -7.547 1.00 98.19 76 VAL A N 1
ATOM 600 C CA . VAL A 1 76 ? -0.487 6.292 -7.389 1.00 98.19 76 VAL A CA 1
ATOM 601 C C . VAL A 1 76 ? -0.800 7.402 -6.388 1.00 98.19 76 VAL A C 1
ATOM 603 O O 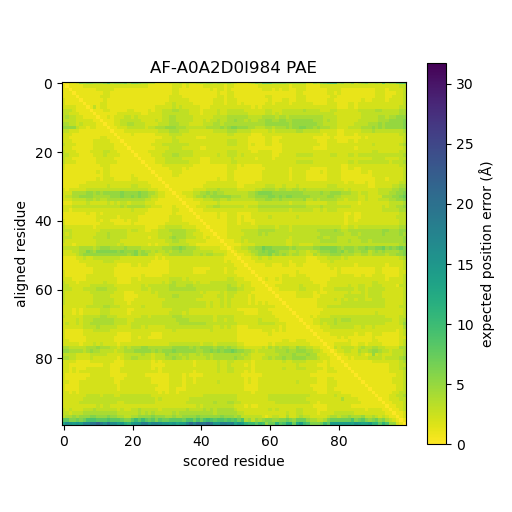. VAL A 1 76 ? -1.695 8.221 -6.609 1.00 98.19 76 VAL A O 1
ATOM 606 N N . ALA A 1 77 ? -0.031 7.439 -5.301 1.00 97.88 77 ALA A N 1
ATOM 607 C CA . ALA A 1 77 ? -0.031 8.485 -4.285 1.00 97.88 77 ALA A CA 1
ATOM 608 C C . ALA A 1 77 ? 1.103 9.479 -4.574 1.00 97.88 77 ALA A C 1
ATOM 610 O O . ALA A 1 77 ? 2.264 9.236 -4.253 1.00 97.88 77 ALA A O 1
ATOM 611 N N . HIS A 1 78 ? 0.777 10.606 -5.209 1.00 90.44 78 HIS A N 1
ATOM 612 C CA . HIS A 1 78 ? 1.786 11.600 -5.597 1.00 90.44 78 HIS A CA 1
ATOM 613 C C . HIS A 1 78 ? 2.322 12.427 -4.421 1.00 90.44 78 HIS A C 1
ATOM 615 O O . HIS A 1 78 ? 3.448 12.923 -4.486 1.00 90.44 78 HIS A O 1
ATOM 621 N N . PHE A 1 79 ? 1.506 12.618 -3.382 1.00 92.56 79 PHE A N 1
ATOM 622 C CA . PHE A 1 79 ? 1.817 13.512 -2.262 1.00 92.56 79 PHE A CA 1
ATOM 623 C C . PHE A 1 79 ? 1.538 12.889 -0.896 1.00 92.56 79 PHE A C 1
ATOM 625 O O . PHE A 1 79 ? 2.151 13.301 0.086 1.00 92.56 79 PHE A O 1
ATOM 632 N N . GLN A 1 80 ? 0.620 11.924 -0.833 1.00 96.75 80 GLN A N 1
ATOM 633 C CA . GLN A 1 80 ? 0.242 11.241 0.395 1.00 96.75 80 GLN A CA 1
ATOM 634 C C . GLN A 1 80 ? 1.362 10.308 0.829 1.00 96.75 80 GLN A C 1
ATOM 636 O O . GLN A 1 80 ? 1.905 9.557 0.017 1.00 96.75 80 GLN A O 1
ATOM 641 N N . LYS A 1 81 ? 1.695 10.370 2.115 1.00 94.94 81 LYS A N 1
ATOM 642 C CA . LYS A 1 81 ? 2.797 9.599 2.679 1.00 94.94 81 LYS A CA 1
ATOM 643 C C . LYS A 1 81 ? 2.375 8.755 3.862 1.00 94.94 81 LYS A C 1
ATOM 645 O O . LYS A 1 81 ? 2.744 7.590 3.924 1.00 94.94 81 LYS A O 1
ATOM 650 N N . THR A 1 82 ? 1.638 9.337 4.800 1.00 97.56 82 THR A N 1
ATOM 651 C CA . THR A 1 82 ? 1.188 8.609 5.986 1.00 97.56 82 THR A CA 1
ATOM 652 C C . THR A 1 82 ? 0.018 7.699 5.627 1.00 97.56 82 THR A C 1
ATOM 654 O O . THR A 1 82 ? -0.680 7.927 4.634 1.00 97.56 82 THR A O 1
ATOM 657 N N . ILE A 1 83 ? -0.215 6.663 6.436 1.0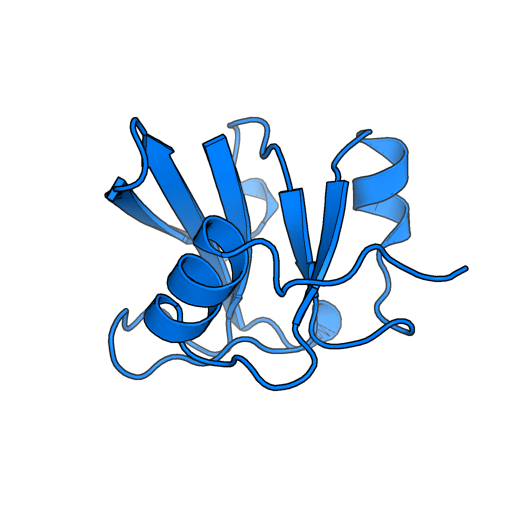0 97.00 83 ILE A N 1
ATOM 658 C CA . ILE A 1 83 ? -1.356 5.762 6.233 1.00 97.00 83 ILE A CA 1
ATOM 659 C C . ILE A 1 83 ? -2.672 6.550 6.256 1.00 97.00 83 ILE A C 1
ATOM 661 O O . ILE A 1 83 ? -3.524 6.320 5.399 1.00 97.00 83 ILE A O 1
ATOM 665 N N . ASP A 1 84 ? -2.808 7.515 7.167 1.00 95.81 84 ASP A N 1
ATOM 666 C CA . ASP A 1 84 ? -3.998 8.363 7.275 1.00 95.81 84 ASP A CA 1
ATOM 667 C C . ASP A 1 84 ? -4.234 9.175 5.992 1.00 95.81 84 ASP A C 1
ATOM 669 O O . ASP A 1 84 ? -5.333 9.123 5.438 1.00 95.81 84 ASP A O 1
ATOM 673 N N . ASP A 1 85 ? -3.198 9.834 5.456 1.00 96.88 85 ASP A N 1
ATOM 674 C CA . ASP A 1 85 ? -3.308 10.599 4.205 1.00 96.88 85 ASP A CA 1
ATOM 675 C C . ASP A 1 85 ? -3.709 9.699 3.025 1.00 96.88 85 ASP A C 1
ATOM 677 O O . ASP A 1 85 ? -4.503 10.089 2.165 1.00 96.88 85 ASP A O 1
ATOM 681 N N . ILE A 1 86 ? -3.150 8.486 2.962 1.00 97.88 86 ILE A N 1
ATOM 682 C CA . ILE A 1 86 ? -3.435 7.519 1.895 1.00 97.88 86 ILE A CA 1
ATOM 683 C C . ILE A 1 86 ? -4.874 7.020 1.985 1.00 97.88 86 ILE A C 1
ATOM 685 O O . ILE A 1 86 ? -5.562 6.945 0.966 1.00 97.88 86 ILE A O 1
ATOM 689 N N . VAL A 1 87 ? -5.334 6.676 3.188 1.00 96.62 87 VAL A N 1
ATOM 690 C CA . VAL A 1 87 ? -6.710 6.236 3.427 1.00 96.62 87 VAL A CA 1
ATOM 691 C C . VAL A 1 87 ? -7.683 7.354 3.079 1.00 96.62 87 VAL A C 1
ATOM 693 O O . VAL A 1 87 ? -8.667 7.102 2.385 1.00 96.62 87 VAL A O 1
ATOM 696 N N . GLU A 1 88 ? -7.411 8.585 3.510 1.00 96.81 88 GLU A N 1
ATOM 697 C CA . GLU A 1 88 ? -8.238 9.745 3.193 1.00 96.81 88 GLU A CA 1
ATOM 698 C C . GLU A 1 88 ? -8.334 9.951 1.675 1.00 96.81 88 GLU A C 1
ATOM 700 O O . GLU A 1 88 ? -9.435 9.961 1.115 1.00 96.81 88 GLU A O 1
ATOM 705 N N . ALA A 1 89 ? -7.192 10.004 0.985 1.00 97.38 89 ALA A N 1
ATOM 706 C CA . ALA A 1 89 ? -7.154 10.144 -0.466 1.00 97.38 89 ALA A CA 1
ATOM 707 C C . ALA A 1 89 ? -7.849 8.980 -1.184 1.00 97.38 89 ALA A C 1
ATOM 709 O O . ALA A 1 89 ? -8.521 9.187 -2.195 1.00 97.38 89 ALA A O 1
ATOM 710 N N . TYR A 1 90 ? -7.746 7.754 -0.668 1.00 96.75 90 TYR A N 1
ATOM 711 C CA . TYR A 1 90 ? -8.476 6.613 -1.209 1.00 96.75 90 TYR A CA 1
ATOM 712 C C . TYR A 1 90 ? -9.999 6.797 -1.069 1.00 96.75 90 TYR A C 1
ATOM 714 O O . TYR A 1 90 ? -10.735 6.656 -2.051 1.00 96.75 90 TYR A O 1
ATOM 722 N N . LEU A 1 91 ? -10.482 7.171 0.120 1.00 96.19 91 LEU A N 1
ATOM 723 C CA . LEU A 1 91 ? -11.908 7.391 0.392 1.00 96.19 91 LEU A CA 1
ATOM 724 C C . LEU A 1 91 ? -12.498 8.524 -0.464 1.00 96.19 91 LEU A C 1
ATOM 726 O O . LEU A 1 91 ? -13.636 8.410 -0.932 1.00 96.19 91 LEU A O 1
ATOM 730 N N . PHE A 1 92 ? -11.722 9.581 -0.717 1.00 96.12 92 PHE A N 1
ATOM 731 C CA . PHE A 1 92 ? -12.113 10.703 -1.575 1.00 96.12 92 PHE A CA 1
ATOM 732 C C . PHE A 1 92 ? -11.822 10.495 -3.070 1.00 96.12 92 PHE A C 1
ATOM 734 O O . PHE A 1 92 ? -12.211 11.336 -3.881 1.00 96.12 92 PHE A O 1
ATOM 741 N N . ARG A 1 93 ? -11.239 9.350 -3.459 1.00 95.00 93 ARG A N 1
ATOM 742 C CA . ARG A 1 93 ? -10.853 9.014 -4.845 1.00 95.00 93 ARG A CA 1
ATOM 743 C C . ARG A 1 93 ? -9.854 10.005 -5.457 1.00 95.00 93 ARG A C 1
ATOM 745 O O . ARG A 1 93 ? -9.965 10.370 -6.624 1.00 95.00 93 ARG A O 1
ATOM 752 N N . GLU A 1 94 ? -8.893 10.438 -4.655 1.00 96.50 94 GLU A N 1
ATOM 753 C CA . GLU A 1 94 ? -7.814 11.354 -5.037 1.00 96.50 94 GLU A CA 1
ATOM 754 C C . GLU A 1 94 ? -6.508 10.628 -5.392 1.00 96.50 94 GLU A C 1
ATOM 756 O O . GLU A 1 94 ? -5.574 11.247 -5.897 1.00 96.50 94 GLU A O 1
ATOM 761 N N . LEU A 1 95 ? -6.437 9.312 -5.166 1.00 97.06 95 LEU A N 1
ATOM 762 C CA . LEU A 1 95 ? -5.366 8.478 -5.709 1.00 97.06 95 LEU A CA 1
ATOM 763 C C . LEU A 1 95 ? -5.585 8.254 -7.206 1.00 97.06 95 LEU A C 1
ATOM 765 O O . LEU A 1 95 ? -6.715 8.071 -7.661 1.00 97.06 95 LEU A O 1
ATOM 769 N N . HIS A 1 96 ? -4.502 8.276 -7.976 1.00 96.19 96 HIS A N 1
ATOM 770 C CA . HIS A 1 96 ? -4.576 8.205 -9.432 1.00 96.19 96 HIS A CA 1
ATOM 771 C C . HIS A 1 96 ? -4.395 6.776 -9.937 1.00 96.19 96 HIS A C 1
ATOM 773 O O . HIS A 1 96 ? -3.605 6.019 -9.382 1.00 96.19 96 HIS A O 1
ATOM 779 N N . ASP A 1 97 ? -5.054 6.425 -11.039 1.00 95.56 97 ASP A N 1
ATOM 780 C CA . ASP A 1 97 ? -4.710 5.205 -11.766 1.00 95.56 97 ASP A CA 1
ATOM 781 C C . ASP A 1 97 ? -3.285 5.301 -12.325 1.00 95.56 97 ASP A C 1
ATOM 783 O O . ASP A 1 97 ? -2.843 6.359 -12.795 1.00 95.56 97 ASP A O 1
ATOM 787 N N . LEU A 1 98 ? -2.576 4.171 -12.319 1.00 93.88 98 LEU A N 1
ATOM 788 C CA . LEU A 1 98 ? -1.288 4.061 -12.990 1.00 93.88 98 LEU A CA 1
ATOM 789 C C . LEU A 1 98 ? -1.419 4.448 -14.471 1.00 93.88 98 LEU A C 1
ATOM 791 O O . LEU A 1 98 ? -2.209 3.871 -15.220 1.00 93.88 98 LEU A O 1
ATOM 795 N N . SER A 1 99 ? -0.595 5.398 -14.904 1.00 88.81 99 SER A N 1
ATOM 796 C CA . SER A 1 99 ? -0.480 5.774 -16.314 1.00 88.81 99 SER A CA 1
ATOM 797 C C . SER A 1 99 ? 0.712 5.048 -16.943 1.00 88.81 99 SER A C 1
ATOM 799 O O . SER A 1 99 ? 1.852 5.329 -16.574 1.00 88.81 99 SER A O 1
ATOM 801 N N . LEU A 1 100 ? 0.435 4.117 -17.866 1.00 72.06 100 LEU A N 1
ATOM 802 C CA . LEU A 1 100 ? 1.433 3.346 -18.628 1.00 72.06 100 LEU A CA 1
ATOM 803 C C . LEU A 1 100 ? 1.951 4.097 -19.863 1.00 72.06 100 LEU A C 1
ATOM 805 O O . LEU A 1 100 ? 1.136 4.774 -20.534 1.00 72.06 100 LEU A O 1
#

Sequence (100 aa):
MLLLLPMDGDDTQESELTGILSASYWATVEIEEGRVIEINFYQCRSEIETLCDAVIVTNNYEPVMEFLDQQMMVLVAHFQKTIDDIVEAYLFRELHDLSL

Nearest PDB structures (foldseek):
  2yx6-assembly3_D-3  TM=7.863E-01  e=8.627E-05  Pyrococcus horikoshii OT3
  2yx6-assembly1_A-2  TM=7.986E-01  e=1.634E-04  Pyrococcus horikoshii OT3
  2yx6-assembly2_C  TM=7.475E-01  e=2.249E-04  Pyrococcus horikoshii OT3
  1eo1-assembly1_A  TM=6.884E-01  e=9.773E-04  Methanothermobacter thermautotrophicus
  6o8e-assembly2_B  TM=4.802E-01  e=4.78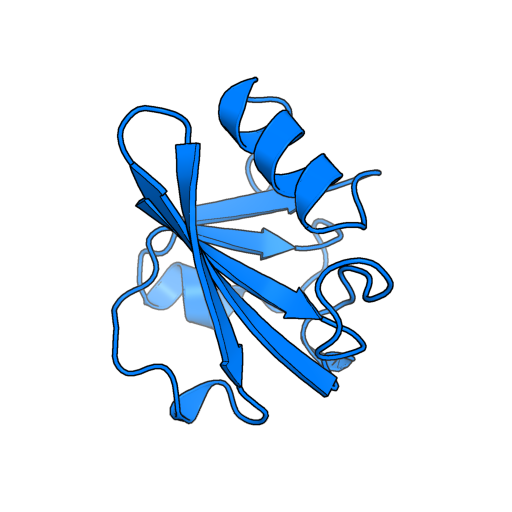3E+00  [Bacillus] caldotenax

Mean predicted aligned error: 2.37 Å

Foldseek 3Di:
DKEKFQWQDDDQAPIWGDAPVNRQKIWIFDDDPLDTDDIDIDRDPVVPPDDGQAYEHADLPGPCVVCVVVVHFYWHDPDGIHPVSVSVCVSVVVTHGRDD